Protein AF-A0A972YKH1-F1 (afdb_monomer)

Solvent-accessible surface area (backbone atoms only — not comparable to full-atom values): 9533 Å² total; per-residue (Å²): 138,86,83,84,80,82,82,80,77,83,80,79,81,71,77,71,64,60,62,53,53,54,50,51,52,52,51,52,49,53,51,51,51,51,52,50,53,53,50,49,53,50,50,52,51,53,51,52,51,51,52,50,55,52,50,51,52,51,52,52,51,53,51,52,50,52,50,53,50,50,51,50,53,66,72,52,55,90,79,35,68,45,77,48,50,29,58,77,45,97,71,44,21,59,43,16,38,78,41,41,34,35,25,31,46,51,49,86,85,71,82,85,52,54,69,55,49,75,58,34,43,80,59,94,59,96,51,71,64,59,28,48,40,79,68,49,35,64,39,68,31,62,53,26,76,60,90,93,42,78,40,50,67,42,93,92,47,80,76,88,127

Structure (mmCIF, N/CA/C/O backbone):
data_AF-A0A972YKH1-F1
#
_entry.id   AF-A0A972YKH1-F1
#
loop_
_atom_site.group_PDB
_atom_site.id
_atom_site.type_symbol
_atom_site.label_atom_id
_atom_site.label_alt_id
_atom_site.label_comp_id
_atom_site.label_asym_id
_atom_site.label_entity_id
_atom_site.label_seq_id
_atom_site.pdbx_PDB_ins_code
_atom_site.Cartn_x
_atom_site.Cartn_y
_atom_site.Cartn_z
_atom_site.occupancy
_atom_site.B_iso_or_equiv
_atom_site.auth_seq_id
_atom_site.auth_comp_id
_atom_site.auth_asym_id
_atom_site.auth_atom_id
_atom_site.pdbx_PDB_model_num
ATOM 1 N N . MET A 1 1 ? -65.337 -10.304 94.971 1.00 44.06 1 MET A N 1
ATOM 2 C CA . MET A 1 1 ? -65.529 -9.508 93.741 1.00 44.06 1 MET A CA 1
ATOM 3 C C . MET A 1 1 ? -64.140 -9.167 93.218 1.00 44.06 1 MET A C 1
ATOM 5 O O . MET A 1 1 ? -63.473 -8.328 93.804 1.00 44.06 1 MET A O 1
ATOM 9 N N . ALA A 1 2 ? -63.631 -9.966 92.275 1.00 39.09 2 ALA A N 1
ATOM 10 C CA . ALA A 1 2 ? -62.217 -9.991 91.892 1.00 39.09 2 ALA A CA 1
ATOM 11 C C . ALA A 1 2 ? -61.904 -8.940 90.816 1.00 39.09 2 ALA A C 1
ATOM 13 O O . ALA A 1 2 ? -62.605 -8.849 89.811 1.00 39.09 2 ALA A O 1
ATOM 14 N N . ILE A 1 3 ? -60.851 -8.157 91.049 1.00 51.91 3 ILE A N 1
ATOM 15 C CA . ILE A 1 3 ? -60.338 -7.125 90.146 1.00 51.91 3 ILE A CA 1
ATOM 16 C C . ILE A 1 3 ? -59.336 -7.804 89.206 1.00 51.91 3 ILE A C 1
ATOM 18 O O . ILE A 1 3 ? -58.257 -8.200 89.639 1.00 51.91 3 ILE A O 1
ATOM 22 N N . PHE A 1 4 ? -59.689 -7.962 87.930 1.00 55.41 4 PHE A N 1
ATOM 23 C CA . PHE A 1 4 ? -58.757 -8.430 86.904 1.00 55.41 4 PHE A CA 1
ATOM 24 C C . PHE A 1 4 ? -57.860 -7.273 86.456 1.00 55.41 4 PHE A C 1
ATOM 26 O O . PHE A 1 4 ? -58.289 -6.356 85.762 1.00 55.41 4 PHE A O 1
ATOM 33 N N . HIS A 1 5 ? -56.596 -7.334 86.852 1.00 61.53 5 HIS A N 1
ATOM 34 C CA . HIS A 1 5 ? -55.516 -6.504 86.334 1.00 61.53 5 HIS A CA 1
ATOM 35 C C . HIS A 1 5 ? -55.013 -7.107 85.013 1.00 61.53 5 HIS A C 1
ATOM 37 O O . HIS A 1 5 ? -54.373 -8.160 84.987 1.00 61.53 5 HIS A O 1
ATOM 43 N N . THR A 1 6 ? -55.322 -6.444 83.901 1.00 64.00 6 THR A N 1
ATOM 44 C CA . THR A 1 6 ? -54.816 -6.781 82.567 1.00 64.00 6 THR A CA 1
ATOM 45 C C . THR A 1 6 ? -53.345 -6.377 82.456 1.00 64.00 6 THR A C 1
ATOM 47 O O . THR A 1 6 ? -53.028 -5.197 82.304 1.00 64.00 6 THR A O 1
ATOM 50 N N . LEU A 1 7 ? -52.431 -7.345 82.529 1.00 60.72 7 LEU A N 1
ATOM 51 C CA . LEU A 1 7 ? -51.023 -7.133 82.189 1.00 60.72 7 LEU A CA 1
ATOM 52 C C . LEU A 1 7 ? -50.891 -7.067 80.661 1.00 60.72 7 LEU A C 1
ATOM 54 O O . LEU A 1 7 ? -51.029 -8.072 79.96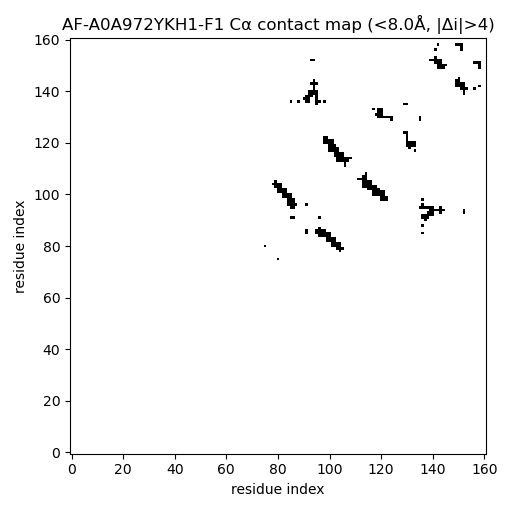9 1.00 60.72 7 LEU A O 1
ATOM 58 N N . SER A 1 8 ? -50.648 -5.866 80.138 1.00 61.19 8 SER A N 1
ATOM 59 C CA . SER A 1 8 ? -50.305 -5.639 78.732 1.00 61.19 8 SER A CA 1
ATOM 60 C C . SER A 1 8 ? -48.855 -6.071 78.490 1.00 61.19 8 SER A C 1
ATOM 62 O O . SER A 1 8 ? -47.932 -5.512 79.084 1.00 61.19 8 SER A O 1
ATOM 64 N N . ALA A 1 9 ? -48.644 -7.090 77.655 1.00 66.88 9 ALA A N 1
ATOM 65 C CA . ALA A 1 9 ? -47.309 -7.531 77.260 1.00 66.88 9 ALA A CA 1
ATOM 66 C C . ALA A 1 9 ? -46.667 -6.502 76.305 1.00 66.88 9 ALA A C 1
ATOM 68 O O . ALA A 1 9 ? -47.316 -6.081 75.342 1.00 66.88 9 ALA A O 1
ATOM 69 N N . PRO A 1 10 ? -45.400 -6.099 76.507 1.00 57.41 10 PRO A N 1
ATOM 70 C CA . PRO A 1 10 ? -44.734 -5.185 75.592 1.00 57.41 10 PRO A CA 1
ATOM 71 C C . PRO A 1 10 ? -44.504 -5.883 74.245 1.00 57.41 10 PRO A C 1
ATOM 73 O O . PRO A 1 10 ? -43.755 -6.855 74.144 1.00 57.41 10 PRO A O 1
ATOM 76 N N . ALA A 1 11 ? -45.138 -5.379 73.186 1.00 64.19 11 ALA A N 1
ATOM 77 C CA . ALA A 1 11 ? -44.858 -5.811 71.824 1.00 64.19 11 ALA A CA 1
ATOM 78 C C . ALA A 1 11 ? -43.412 -5.430 71.465 1.00 64.19 11 ALA A C 1
ATOM 80 O O . ALA A 1 11 ? -43.081 -4.258 71.274 1.00 64.19 11 ALA A O 1
ATOM 81 N N . CYS A 1 12 ? -42.536 -6.434 71.408 1.00 58.72 12 CYS A N 1
ATOM 82 C CA . CYS A 1 12 ? -41.138 -6.277 71.034 1.00 58.72 12 CYS A CA 1
ATOM 83 C C . CYS A 1 12 ? -41.058 -5.725 69.599 1.00 58.72 12 CYS A C 1
ATOM 85 O O . CYS A 1 12 ? -41.432 -6.397 68.632 1.00 58.72 12 CYS A O 1
ATOM 87 N N . ARG A 1 13 ? -40.614 -4.471 69.456 1.00 62.56 13 ARG A N 1
ATOM 88 C CA . ARG A 1 13 ? -40.428 -3.814 68.158 1.00 62.56 13 ARG A CA 1
ATOM 89 C C . ARG A 1 13 ? -39.279 -4.501 67.428 1.00 62.56 13 ARG A C 1
ATOM 91 O O . ARG A 1 13 ? -38.111 -4.291 67.737 1.00 62.56 13 ARG A O 1
ATOM 98 N N . ARG A 1 14 ? -39.619 -5.358 66.468 1.00 64.00 14 ARG A N 1
ATOM 99 C CA . ARG A 1 14 ? -38.645 -6.031 65.608 1.00 64.00 14 ARG A CA 1
ATOM 100 C C . ARG A 1 14 ? -38.035 -4.993 64.665 1.00 64.00 14 ARG A C 1
ATOM 102 O O . ARG A 1 14 ? -38.759 -4.278 63.981 1.00 64.00 14 ARG A O 1
ATOM 109 N N . ASN A 1 15 ? -36.711 -4.897 64.664 1.00 62.22 15 ASN A N 1
ATOM 110 C CA . ASN A 1 15 ? -35.933 -3.929 63.893 1.00 62.22 15 ASN A CA 1
ATOM 111 C C . ASN A 1 15 ? -35.983 -4.287 62.388 1.00 62.22 15 ASN A C 1
ATOM 113 O O . ASN A 1 15 ? -35.077 -4.921 61.857 1.00 62.22 15 ASN A O 1
ATOM 117 N N . GLN A 1 16 ? -37.081 -3.955 61.698 1.00 66.19 16 GLN A N 1
ATOM 118 C CA . GLN A 1 16 ? -37.329 -4.383 60.307 1.00 66.19 16 GLN A CA 1
ATOM 119 C C . GLN A 1 16 ? -36.564 -3.569 59.244 1.00 66.19 16 GLN A C 1
ATOM 121 O O . GLN A 1 16 ? -36.550 -3.953 58.080 1.00 66.19 16 GLN A O 1
ATOM 126 N N . GLY A 1 17 ? -35.886 -2.482 59.626 1.00 76.00 17 GLY A N 1
ATOM 127 C CA . GLY A 1 17 ? -35.115 -1.656 58.686 1.00 76.00 17 GLY A CA 1
ATOM 128 C C . GLY A 1 17 ? -33.745 -2.233 58.305 1.00 76.00 17 GLY A C 1
ATOM 129 O O . GLY A 1 17 ? -33.291 -2.043 57.182 1.00 76.00 17 GLY A O 1
ATOM 130 N N . PHE A 1 18 ? -33.091 -2.976 59.204 1.00 84.75 18 PHE A N 1
ATOM 131 C CA . PHE A 1 18 ? -31.716 -3.455 58.992 1.00 84.75 18 PHE A CA 1
ATOM 132 C C . PHE A 1 18 ? -31.608 -4.497 57.867 1.00 84.75 18 PHE A C 1
ATOM 134 O O . PHE A 1 18 ? -30.680 -4.451 57.062 1.00 84.75 18 PHE A O 1
ATOM 141 N N . ALA A 1 19 ? -32.594 -5.392 57.761 1.00 89.25 19 ALA A N 1
ATOM 142 C CA . ALA A 1 19 ? -32.643 -6.393 56.696 1.00 89.25 19 ALA A CA 1
ATOM 143 C C . ALA A 1 19 ? -32.791 -5.757 55.304 1.00 89.25 19 ALA A C 1
ATOM 145 O O . ALA A 1 19 ? -32.198 -6.240 54.344 1.00 89.25 19 ALA A O 1
ATOM 146 N N . LEU A 1 20 ? -33.530 -4.647 55.199 1.00 90.25 20 LEU A N 1
ATOM 147 C CA . LEU A 1 20 ? -33.695 -3.923 53.940 1.00 90.25 20 LEU A CA 1
ATOM 148 C C . LEU A 1 20 ? -32.383 -3.269 53.490 1.00 90.25 20 LEU A C 1
ATOM 150 O O . LEU A 1 20 ? -32.030 -3.352 52.318 1.00 90.25 20 LEU A O 1
ATOM 154 N N . VAL A 1 21 ? -31.639 -2.664 54.420 1.00 92.81 21 VAL A N 1
ATOM 155 C CA . VAL A 1 21 ? -30.331 -2.059 54.126 1.00 92.81 21 VAL A CA 1
ATOM 156 C C . VAL A 1 21 ? -29.332 -3.122 53.665 1.00 92.81 21 VAL A C 1
ATOM 158 O O . VAL A 1 21 ? -28.634 -2.898 52.681 1.00 92.81 21 VAL A O 1
ATOM 161 N N . LEU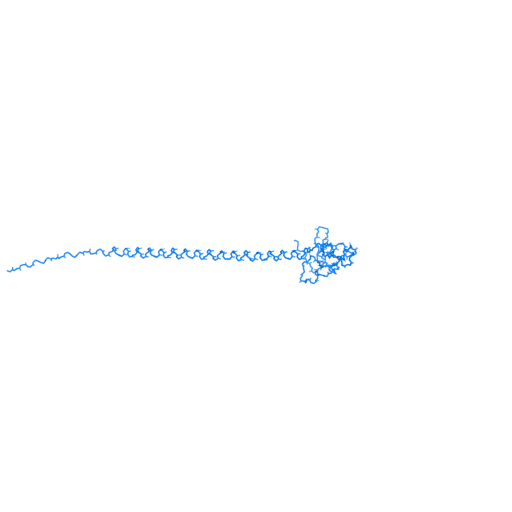 A 1 22 ? -29.310 -4.293 54.315 1.00 93.25 22 LEU A N 1
ATOM 162 C CA . LEU A 1 22 ? -28.478 -5.428 53.894 1.00 93.25 22 LEU A CA 1
ATOM 163 C C . LEU A 1 22 ? -28.874 -5.981 52.519 1.00 93.25 22 LEU A C 1
ATOM 165 O O . LEU A 1 22 ? -28.008 -6.319 51.718 1.00 93.25 22 LEU A O 1
ATOM 169 N N . ALA A 1 23 ? -30.172 -6.075 52.225 1.00 93.44 23 ALA A N 1
ATOM 170 C CA . ALA A 1 23 ? -30.638 -6.532 50.919 1.00 93.44 23 ALA A CA 1
ATOM 171 C C . ALA A 1 23 ? -30.263 -5.540 49.808 1.00 93.44 23 ALA A C 1
ATOM 173 O O . ALA A 1 23 ? -29.790 -5.947 48.747 1.00 93.44 23 ALA A O 1
ATOM 174 N N . LEU A 1 24 ? -30.424 -4.238 50.064 1.00 94.88 24 LEU A N 1
ATOM 175 C CA . LEU A 1 24 ? -30.046 -3.184 49.125 1.00 94.88 24 LEU A CA 1
ATOM 176 C C . LEU A 1 24 ? -28.532 -3.116 48.918 1.00 94.88 24 LEU A C 1
ATOM 178 O O . LEU A 1 24 ? -28.097 -2.979 47.777 1.00 94.88 24 LEU A O 1
ATOM 182 N N . SER A 1 25 ? -27.725 -3.255 49.974 1.00 95.50 25 SER A N 1
ATOM 183 C CA . SER A 1 25 ? -26.267 -3.282 49.833 1.00 95.50 25 SER A CA 1
ATOM 184 C C . SER A 1 25 ? -25.797 -4.513 49.059 1.00 95.50 25 SER A C 1
ATOM 186 O O . SER A 1 25 ? -24.928 -4.384 48.199 1.00 95.50 25 SER A O 1
ATOM 188 N N . LEU A 1 26 ? -26.408 -5.682 49.286 1.00 96.12 26 LEU A N 1
ATOM 189 C CA . LEU A 1 26 ? -26.096 -6.900 48.541 1.00 96.12 26 LEU A CA 1
ATOM 190 C C . LEU A 1 26 ? -26.488 -6.780 47.063 1.00 96.12 26 LEU A C 1
ATOM 192 O O . LEU A 1 26 ? -25.687 -7.120 46.195 1.00 96.12 26 LEU A O 1
ATOM 196 N N . MET A 1 27 ? -27.679 -6.253 46.757 1.00 96.38 27 MET A N 1
ATOM 197 C CA . MET A 1 27 ? -28.081 -6.005 45.370 1.00 96.38 27 MET A CA 1
ATOM 198 C C . MET A 1 27 ? -27.165 -4.993 44.686 1.00 96.38 27 MET A C 1
ATOM 200 O O . MET A 1 27 ? -26.696 -5.255 43.581 1.00 96.38 27 MET A O 1
ATOM 204 N N . ALA A 1 28 ? -26.864 -3.872 45.342 1.00 96.38 28 ALA A N 1
ATOM 205 C CA . ALA A 1 28 ? -25.953 -2.871 44.799 1.00 96.38 28 ALA A CA 1
ATOM 206 C C . ALA A 1 28 ? -24.557 -3.460 44.541 1.00 96.38 28 ALA A C 1
ATOM 208 O O . ALA A 1 28 ? -23.976 -3.222 43.485 1.00 96.38 28 ALA A O 1
ATOM 209 N N . PHE A 1 29 ? -24.042 -4.282 45.457 1.00 97.31 29 PHE A N 1
ATOM 210 C CA . PHE A 1 29 ? -22.757 -4.956 45.290 1.00 97.31 29 PHE A CA 1
ATOM 211 C C . PHE A 1 29 ? -22.750 -5.908 44.087 1.00 97.31 29 PHE A C 1
ATOM 213 O O . PHE A 1 29 ? -21.832 -5.859 43.271 1.00 97.31 29 PHE A O 1
ATOM 220 N N . ILE A 1 30 ? -23.793 -6.730 43.932 1.00 97.06 30 ILE A N 1
ATOM 221 C CA . ILE A 1 30 ? -23.922 -7.643 42.788 1.00 97.06 30 ILE A CA 1
ATOM 222 C C . ILE A 1 30 ? -23.999 -6.857 41.475 1.00 97.06 30 ILE A C 1
ATOM 224 O O . ILE A 1 30 ? -23.334 -7.222 40.509 1.00 97.06 30 ILE A O 1
ATOM 228 N N . LEU A 1 31 ? -24.757 -5.759 41.433 1.00 97.25 31 LEU A N 1
ATOM 229 C CA . LEU A 1 31 ? -24.844 -4.910 40.243 1.00 97.25 31 LEU A CA 1
ATOM 230 C C . LEU A 1 31 ? -23.482 -4.322 39.864 1.00 97.25 31 LEU A C 1
ATOM 232 O O . LEU A 1 31 ? -23.112 -4.364 38.693 1.00 97.25 31 LEU A O 1
ATOM 236 N N . LEU A 1 32 ? -22.714 -3.825 40.837 1.00 96.81 32 LEU A N 1
ATOM 237 C CA . LEU A 1 32 ? -21.362 -3.319 40.591 1.00 96.81 32 LEU A CA 1
ATOM 238 C C . LEU A 1 32 ? -20.421 -4.418 40.089 1.00 96.81 32 LEU A C 1
ATOM 240 O O . LEU A 1 32 ? -19.651 -4.184 39.158 1.00 96.81 32 LEU A O 1
ATOM 244 N N . LEU A 1 33 ? -20.509 -5.621 40.659 1.00 97.25 33 LEU A N 1
ATOM 245 C CA . LEU A 1 33 ? -19.704 -6.764 40.234 1.00 97.25 33 LEU A CA 1
ATOM 246 C C . LEU A 1 33 ? -20.023 -7.172 38.787 1.00 97.25 33 LEU A C 1
ATOM 248 O O . LEU A 1 33 ? -19.112 -7.356 37.980 1.00 97.25 33 LEU A O 1
ATOM 252 N N . LEU A 1 34 ? -21.308 -7.245 38.433 1.00 97.62 34 LEU A N 1
ATOM 253 C CA . LEU A 1 34 ? -21.745 -7.535 37.067 1.00 97.62 34 LEU A CA 1
ATOM 254 C C . LEU A 1 34 ? -21.309 -6.444 36.087 1.00 97.62 34 LEU A C 1
ATOM 256 O O . LEU A 1 34 ? -20.846 -6.755 34.991 1.00 97.62 34 LEU A O 1
ATOM 260 N N . LEU A 1 35 ? -21.419 -5.172 36.477 1.00 97.06 35 LEU A N 1
ATOM 261 C CA . LEU A 1 35 ? -21.015 -4.053 35.632 1.00 97.06 35 LEU A CA 1
ATOM 262 C C . LEU A 1 35 ? -19.501 -4.054 35.395 1.00 97.06 35 LEU A C 1
ATOM 264 O O . LEU A 1 35 ? -19.061 -3.837 34.267 1.00 97.06 35 LEU A O 1
ATOM 268 N N . SER A 1 36 ? -18.712 -4.354 36.429 1.00 97.50 36 SER A N 1
ATOM 269 C CA . SER A 1 36 ? -17.259 -4.488 36.331 1.00 97.50 36 SER A CA 1
ATOM 270 C C . SER A 1 36 ? -16.866 -5.602 35.361 1.00 97.50 36 SER A C 1
ATOM 272 O O . SER A 1 36 ? -16.127 -5.341 34.411 1.00 97.50 36 SER A O 1
ATOM 274 N N . LEU A 1 37 ? -17.414 -6.810 35.531 1.00 97.06 37 LEU A N 1
ATOM 275 C CA . LEU A 1 37 ? -17.088 -7.939 34.659 1.00 97.06 37 LEU A CA 1
ATOM 276 C C . LEU A 1 37 ? -17.565 -7.705 33.218 1.00 97.06 37 LEU A C 1
ATOM 278 O O . LEU A 1 37 ? -16.827 -7.972 32.275 1.00 97.06 37 LEU A O 1
ATOM 282 N N . SER A 1 38 ? -18.764 -7.149 33.039 1.00 95.94 38 SER A N 1
ATOM 283 C CA . SER A 1 38 ? -19.299 -6.794 31.718 1.00 95.94 38 SER A CA 1
ATOM 284 C C . SER A 1 38 ? -18.425 -5.755 31.009 1.00 95.94 38 SER A C 1
ATOM 286 O O . SER A 1 38 ? -18.102 -5.899 29.828 1.00 95.94 38 SER A O 1
ATOM 288 N N . THR A 1 39 ? -17.971 -4.736 31.743 1.00 94.94 39 THR A N 1
ATOM 289 C CA . THR A 1 39 ? -17.060 -3.713 31.212 1.00 94.94 39 THR A CA 1
ATOM 290 C C . THR A 1 39 ? -15.709 -4.320 30.851 1.00 94.94 39 THR A C 1
ATOM 292 O O . THR A 1 39 ? -15.186 -4.037 29.776 1.00 94.94 39 THR A O 1
ATOM 295 N N . PHE A 1 40 ? -15.170 -5.196 31.699 1.00 96.50 40 PHE A N 1
ATOM 296 C CA . PHE A 1 40 ? -13.909 -5.885 31.443 1.00 96.50 40 PHE A CA 1
ATOM 297 C C . PHE A 1 40 ? -13.972 -6.740 30.170 1.00 96.50 40 PHE A C 1
ATOM 299 O O . PHE A 1 40 ? -13.141 -6.575 29.280 1.00 96.50 40 PHE A O 1
ATOM 306 N N . VAL A 1 41 ? -15.004 -7.579 30.029 1.00 96.88 41 VAL A N 1
ATOM 307 C CA . VAL A 1 41 ? -15.210 -8.409 28.829 1.00 96.88 41 VAL A CA 1
ATOM 308 C C . VAL A 1 41 ? -15.363 -7.545 27.577 1.00 96.88 41 VAL A C 1
ATOM 310 O O . VAL A 1 41 ? -14.806 -7.872 26.530 1.00 96.88 41 VAL A O 1
ATOM 313 N N . ARG A 1 42 ? -16.075 -6.415 27.669 1.00 94.94 42 ARG A N 1
ATOM 314 C CA . ARG A 1 42 ? -16.218 -5.478 26.547 1.00 94.94 42 ARG A CA 1
ATOM 315 C C . ARG A 1 42 ? -14.878 -4.867 26.130 1.00 94.94 42 ARG A C 1
ATOM 317 O O . ARG A 1 42 ? -14.619 -4.777 24.933 1.00 94.94 42 ARG A O 1
ATOM 324 N N . VAL A 1 43 ? -14.040 -4.454 27.081 1.00 96.38 43 VAL A N 1
ATOM 325 C CA . VAL A 1 43 ? -12.705 -3.903 26.792 1.00 96.38 43 VAL A CA 1
ATOM 326 C C . VAL A 1 43 ? -11.802 -4.963 26.167 1.00 96.38 43 VAL A C 1
ATOM 328 O O . VAL A 1 43 ? -11.154 -4.679 25.164 1.00 96.38 43 VAL A O 1
ATOM 331 N N . GLU A 1 44 ? -11.801 -6.184 26.700 1.00 94.69 44 GLU A N 1
ATOM 332 C CA . GLU A 1 44 ? -11.007 -7.289 26.155 1.00 94.69 44 GLU A CA 1
ATOM 333 C C . GLU A 1 44 ? -11.449 -7.644 24.729 1.00 94.69 44 GLU A C 1
ATOM 335 O O . GLU A 1 44 ? -10.623 -7.783 23.829 1.00 94.69 44 GLU A O 1
ATOM 340 N N . SER A 1 45 ? -12.763 -7.695 24.484 1.00 93.44 45 SER A N 1
ATOM 341 C CA . SER A 1 45 ? -13.319 -7.923 23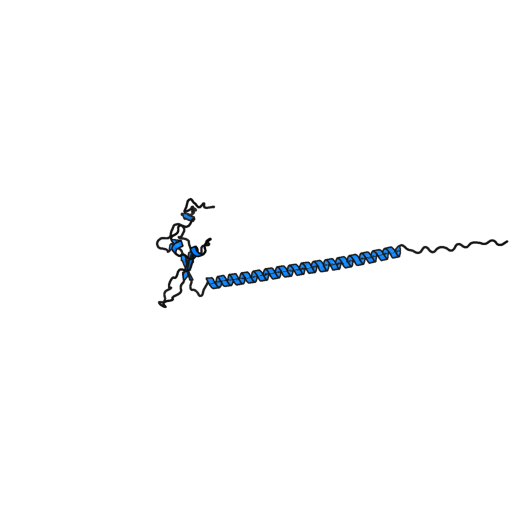.148 1.00 93.44 45 SER A CA 1
ATOM 342 C C . SER A 1 45 ? -12.930 -6.816 22.167 1.00 93.44 45 SER A C 1
ATOM 344 O O . SER A 1 45 ? -12.527 -7.119 21.045 1.00 93.44 45 SER A O 1
ATOM 346 N N . ALA A 1 46 ? -13.000 -5.548 22.583 1.00 94.25 46 ALA A N 1
ATOM 347 C CA . ALA A 1 46 ? -12.577 -4.424 21.753 1.00 94.25 46 ALA A CA 1
ATOM 348 C C . ALA A 1 46 ? -11.062 -4.453 21.472 1.00 94.25 46 ALA A C 1
ATOM 350 O O . ALA A 1 46 ? -10.635 -4.173 20.354 1.00 94.25 46 ALA A O 1
ATOM 351 N N . ASN A 1 47 ? -10.245 -4.835 22.459 1.00 94.31 47 ASN A N 1
ATOM 352 C CA . ASN A 1 47 ? -8.797 -4.971 22.296 1.00 94.31 47 ASN A CA 1
ATOM 353 C C . ASN A 1 47 ? -8.440 -6.111 21.332 1.00 94.31 47 ASN A C 1
ATOM 355 O O . ASN A 1 47 ? -7.605 -5.936 20.448 1.00 94.31 47 ASN A O 1
ATOM 359 N N . SER A 1 48 ? -9.102 -7.262 21.471 1.00 93.25 48 SER A N 1
ATOM 360 C CA . SER A 1 48 ? -8.930 -8.413 20.584 1.00 93.25 48 SER A CA 1
ATOM 361 C C . SER A 1 48 ? -9.306 -8.075 19.139 1.00 93.25 48 SER A C 1
ATOM 363 O O . SER A 1 48 ? -8.518 -8.350 18.235 1.00 93.25 48 SER A O 1
ATOM 365 N N . ALA A 1 49 ? -10.438 -7.395 18.920 1.00 93.25 49 ALA A N 1
ATOM 366 C CA . ALA A 1 49 ? -10.845 -6.930 17.593 1.00 93.25 49 ALA A CA 1
ATOM 367 C C . ALA A 1 49 ? -9.786 -6.012 16.960 1.00 93.25 49 ALA A C 1
ATOM 369 O O . ALA A 1 49 ? -9.342 -6.257 15.842 1.00 93.25 49 ALA A O 1
ATOM 370 N N . GLN A 1 50 ? -9.274 -5.038 17.719 1.00 93.75 50 GLN A N 1
ATOM 371 C CA . GLN A 1 50 ? -8.218 -4.145 17.236 1.00 93.75 50 GLN A CA 1
ATOM 372 C C . GLN A 1 50 ? -6.923 -4.898 16.877 1.00 93.75 50 GLN A C 1
ATOM 374 O O . GLN A 1 50 ? -6.239 -4.569 15.906 1.00 93.75 50 GLN A O 1
ATOM 379 N N . ARG A 1 51 ? -6.559 -5.935 17.642 1.00 93.12 51 ARG A N 1
ATOM 380 C CA . ARG A 1 51 ? -5.401 -6.790 17.322 1.00 93.12 51 ARG A CA 1
ATOM 381 C C . ARG A 1 51 ? -5.596 -7.562 16.018 1.00 93.12 51 ARG A C 1
ATOM 383 O O . ARG A 1 51 ? -4.639 -7.718 15.263 1.00 93.12 51 ARG A O 1
ATOM 390 N N . ILE A 1 52 ? -6.811 -8.032 15.749 1.00 95.19 52 ILE A N 1
ATOM 391 C CA . ILE A 1 52 ? -7.140 -8.718 14.496 1.00 95.19 52 ILE A CA 1
ATOM 392 C C . ILE A 1 52 ? -7.008 -7.745 13.320 1.00 95.19 52 ILE A C 1
ATOM 394 O O . ILE A 1 52 ? -6.289 -8.054 12.372 1.00 95.19 52 ILE A O 1
ATOM 398 N N . ASP A 1 53 ? -7.596 -6.551 13.415 1.00 94.69 53 ASP A N 1
ATOM 399 C CA . ASP A 1 53 ? -7.571 -5.554 12.335 1.00 94.69 53 ASP A CA 1
ATOM 400 C C . ASP A 1 53 ? -6.147 -5.081 12.008 1.00 94.69 53 ASP A C 1
ATOM 402 O O . ASP A 1 53 ? -5.751 -4.979 10.842 1.00 94.69 53 ASP A O 1
ATOM 406 N N . THR A 1 54 ? -5.337 -4.844 13.042 1.00 94.88 54 THR A N 1
ATOM 407 C CA . THR A 1 54 ? -3.920 -4.483 12.877 1.00 94.88 54 THR A CA 1
ATOM 408 C C . THR A 1 54 ? -3.108 -5.614 12.248 1.00 94.88 54 THR A C 1
ATOM 410 O O . THR A 1 54 ? -2.316 -5.358 11.341 1.00 94.88 54 THR A O 1
ATOM 413 N N . THR A 1 55 ? -3.334 -6.865 12.659 1.00 96.19 55 THR A N 1
ATOM 414 C CA . THR A 1 55 ? -2.665 -8.037 12.070 1.00 96.19 55 THR A CA 1
ATOM 415 C C . THR A 1 55 ? -3.064 -8.224 10.605 1.00 96.19 55 THR A C 1
ATOM 417 O O . THR A 1 55 ? -2.197 -8.436 9.758 1.00 96.19 55 THR A O 1
ATOM 420 N N . ALA A 1 56 ? -4.351 -8.089 10.280 1.00 96.69 56 ALA A N 1
ATOM 421 C CA . ALA A 1 56 ? -4.853 -8.187 8.911 1.00 96.69 56 ALA A CA 1
ATOM 422 C C . ALA A 1 56 ? -4.259 -7.090 8.014 1.00 96.69 56 ALA A C 1
ATOM 424 O O . ALA A 1 56 ? -3.795 -7.363 6.908 1.00 96.69 56 ALA A O 1
ATOM 425 N N . SER A 1 57 ? -4.182 -5.857 8.521 1.00 94.50 57 SER A N 1
ATOM 426 C CA . SER A 1 57 ? -3.562 -4.736 7.805 1.00 94.50 57 SER A CA 1
ATOM 427 C C . SER A 1 57 ? -2.079 -4.992 7.513 1.00 94.50 57 SER A C 1
ATOM 429 O O . SER A 1 57 ? -1.615 -4.745 6.402 1.00 94.50 57 SER A O 1
ATOM 431 N N . GLN A 1 58 ? -1.334 -5.541 8.478 1.00 96.62 58 GLN A N 1
ATOM 432 C CA . GLN A 1 58 ? 0.075 -5.905 8.292 1.00 96.62 58 GLN A CA 1
ATOM 433 C C . GLN A 1 58 ? 0.255 -7.035 7.274 1.00 96.62 58 GLN A C 1
ATOM 435 O O . GLN A 1 58 ? 1.180 -6.990 6.466 1.00 96.62 58 GLN A O 1
ATOM 440 N N . GLN A 1 59 ? -0.627 -8.035 7.287 1.00 97.06 59 GLN A N 1
ATOM 441 C CA . GLN A 1 59 ? -0.606 -9.122 6.308 1.00 97.06 59 GLN A CA 1
ATOM 442 C C . GLN A 1 59 ? -0.872 -8.605 4.893 1.00 97.06 59 GLN A C 1
ATOM 444 O O . GLN A 1 59 ? -0.131 -8.950 3.974 1.00 97.06 59 GLN A O 1
ATOM 449 N N . ASN A 1 60 ? -1.859 -7.723 4.725 1.00 96.62 60 ASN A N 1
ATOM 450 C CA . ASN A 1 60 ? -2.146 -7.088 3.439 1.00 96.62 60 ASN A CA 1
ATOM 451 C C . ASN A 1 60 ? -0.955 -6.251 2.949 1.00 96.62 60 ASN A C 1
ATOM 453 O O . ASN A 1 60 ? -0.555 -6.367 1.792 1.00 96.62 60 ASN A O 1
ATOM 457 N N . ALA A 1 61 ? -0.333 -5.469 3.837 1.00 97.06 61 ALA A N 1
ATOM 458 C CA . ALA A 1 61 ? 0.866 -4.699 3.510 1.00 97.06 61 ALA A CA 1
ATOM 459 C C . ALA A 1 61 ? 2.051 -5.599 3.111 1.00 97.06 61 ALA A C 1
ATOM 461 O O . ALA A 1 61 ? 2.778 -5.282 2.174 1.00 97.06 61 ALA A O 1
ATOM 462 N N . LEU A 1 62 ? 2.233 -6.742 3.782 1.00 97.94 62 LEU A N 1
ATOM 463 C CA . LEU A 1 62 ? 3.270 -7.719 3.441 1.00 97.94 62 LEU A CA 1
ATOM 464 C C . LEU A 1 62 ? 3.053 -8.311 2.043 1.00 97.94 62 LEU A C 1
ATOM 466 O O . LEU A 1 62 ? 4.019 -8.492 1.303 1.00 97.94 62 LEU A O 1
ATOM 470 N N . VAL A 1 63 ? 1.808 -8.641 1.692 1.00 97.69 63 VAL A N 1
ATOM 471 C CA . VAL A 1 63 ? 1.466 -9.157 0.359 1.00 97.69 63 VAL A CA 1
ATOM 472 C C . VAL A 1 63 ? 1.759 -8.101 -0.706 1.00 97.69 63 VAL A C 1
ATOM 474 O O . VAL A 1 63 ? 2.499 -8.397 -1.639 1.00 97.69 63 VAL A O 1
ATOM 477 N N . ALA A 1 64 ? 1.294 -6.863 -0.512 1.00 96.75 64 ALA A N 1
ATOM 478 C CA . ALA A 1 64 ? 1.560 -5.757 -1.432 1.00 96.75 64 ALA A CA 1
ATOM 479 C C . ALA A 1 64 ? 3.065 -5.481 -1.602 1.00 96.75 64 ALA A C 1
ATOM 481 O O . ALA A 1 64 ? 3.542 -5.278 -2.714 1.00 96.75 64 ALA A O 1
ATOM 482 N N . LEU A 1 65 ? 3.843 -5.533 -0.513 1.00 96.75 65 LEU A N 1
ATOM 483 C CA . LEU A 1 65 ? 5.298 -5.385 -0.574 1.00 96.75 65 LEU A CA 1
ATOM 484 C C . LEU A 1 65 ? 5.953 -6.497 -1.402 1.00 96.75 65 LEU A C 1
ATOM 486 O O . LEU A 1 65 ? 6.849 -6.227 -2.197 1.00 96.75 65 LEU A O 1
ATOM 490 N N . LYS A 1 66 ? 5.534 -7.752 -1.216 1.00 96.00 66 LYS A N 1
ATOM 491 C CA . LYS A 1 66 ? 6.067 -8.883 -1.988 1.00 96.00 66 LYS A CA 1
ATOM 492 C C . LYS A 1 66 ? 5.721 -8.772 -3.468 1.00 96.00 66 LYS A C 1
ATOM 494 O O . LYS A 1 66 ? 6.558 -9.112 -4.297 1.00 96.00 66 LYS A O 1
ATOM 499 N N . GLU A 1 67 ? 4.527 -8.286 -3.784 1.00 96.19 67 GLU A N 1
ATOM 500 C CA . GLU A 1 67 ? 4.106 -8.026 -5.159 1.00 96.19 67 GLU A CA 1
ATOM 501 C C . GLU A 1 67 ? 4.952 -6.924 -5.803 1.00 96.19 67 GLU A C 1
ATOM 503 O O . GLU A 1 67 ? 5.539 -7.156 -6.857 1.00 96.19 67 GLU A O 1
ATOM 508 N N . ALA A 1 68 ? 5.155 -5.799 -5.111 1.00 92.81 68 ALA A N 1
ATOM 509 C CA . ALA A 1 68 ? 6.050 -4.736 -5.567 1.00 92.81 68 ALA A CA 1
ATOM 510 C C . ALA A 1 68 ? 7.493 -5.231 -5.782 1.00 92.81 68 ALA A C 1
ATOM 512 O O . ALA A 1 68 ? 8.130 -4.884 -6.772 1.00 92.81 68 ALA A O 1
ATOM 513 N N . ILE A 1 69 ? 8.018 -6.083 -4.891 1.00 93.69 69 ILE A N 1
ATOM 514 C CA . ILE A 1 69 ? 9.340 -6.700 -5.085 1.00 93.69 69 ILE A CA 1
ATOM 515 C C . ILE A 1 69 ? 9.345 -7.611 -6.318 1.00 93.69 69 ILE A C 1
ATOM 517 O O . ILE A 1 69 ? 10.313 -7.591 -7.072 1.00 93.69 69 ILE A O 1
ATOM 521 N N . GLY A 1 70 ? 8.289 -8.394 -6.546 1.00 88.81 70 GLY A N 1
ATOM 522 C CA . GLY A 1 70 ? 8.157 -9.232 -7.738 1.00 88.81 70 GLY A CA 1
ATOM 523 C C . GLY A 1 70 ? 8.129 -8.415 -9.032 1.00 88.81 70 GLY A C 1
ATOM 524 O O . GLY A 1 70 ? 8.781 -8.784 -10.009 1.00 88.81 70 GLY A O 1
ATOM 525 N N . GLU A 1 71 ? 7.446 -7.271 -9.028 1.00 87.06 71 GLU A N 1
ATOM 526 C CA . GLU A 1 71 ? 7.429 -6.337 -10.155 1.00 87.06 71 GLU A CA 1
ATOM 527 C C . GLU A 1 71 ? 8.813 -5.716 -10.389 1.00 87.06 71 GLU A C 1
ATOM 529 O O . GLU A 1 71 ? 9.302 -5.702 -11.521 1.00 87.06 71 GLU A O 1
ATOM 534 N N . LEU A 1 72 ? 9.508 -5.302 -9.323 1.00 84.62 72 LEU A N 1
ATOM 535 C CA . LEU A 1 72 ? 10.892 -4.824 -9.408 1.00 84.62 72 LEU A CA 1
ATOM 536 C C . LEU A 1 72 ? 11.846 -5.905 -9.932 1.00 84.62 72 LEU A C 1
ATOM 538 O O . LEU A 1 72 ? 12.704 -5.613 -10.753 1.00 84.62 72 LEU A O 1
ATOM 542 N N . GLN A 1 73 ? 11.697 -7.162 -9.511 1.00 84.62 73 GLN A N 1
ATOM 543 C CA . GLN A 1 73 ? 12.528 -8.270 -9.998 1.00 84.62 73 GLN A CA 1
ATOM 544 C C . GLN A 1 73 ? 12.253 -8.585 -11.472 1.00 84.62 73 GLN A C 1
ATOM 546 O O . GLN A 1 73 ? 13.185 -8.795 -12.247 1.00 84.62 73 GLN A O 1
ATOM 551 N N . THR A 1 74 ? 10.982 -8.571 -11.872 1.00 77.75 74 THR A N 1
ATOM 552 C CA . THR A 1 74 ? 10.566 -8.777 -13.268 1.00 77.75 74 THR A CA 1
ATOM 553 C C . THR A 1 74 ? 11.084 -7.660 -14.171 1.00 77.75 74 THR A C 1
ATOM 555 O O . THR A 1 74 ? 11.513 -7.910 -15.297 1.00 77.75 74 THR A O 1
ATOM 558 N N . THR A 1 75 ? 11.066 -6.420 -13.681 1.00 69.94 75 THR A N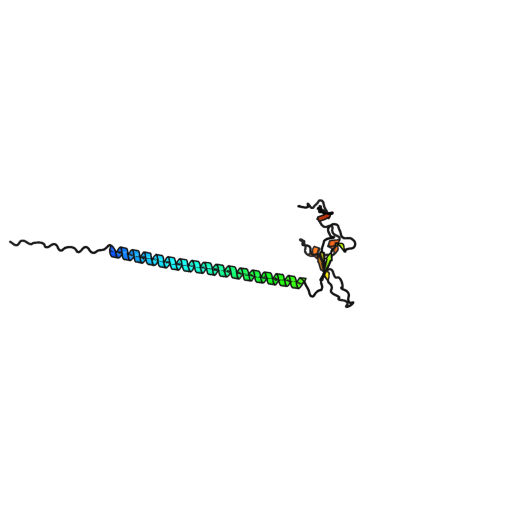 1
ATOM 559 C CA . THR A 1 75 ? 11.548 -5.256 -14.432 1.00 69.94 75 THR A CA 1
ATOM 560 C C . THR A 1 75 ? 13.066 -5.109 -14.406 1.00 69.94 75 THR A C 1
ATOM 562 O O . THR A 1 75 ? 13.609 -4.598 -15.379 1.00 69.94 75 THR A O 1
ATOM 565 N N . ALA A 1 76 ? 13.761 -5.578 -13.365 1.00 64.94 76 ALA A N 1
ATOM 566 C CA . ALA A 1 76 ? 15.221 -5.524 -13.278 1.00 64.94 76 ALA A CA 1
ATOM 567 C C . ALA A 1 76 ? 15.916 -6.555 -14.181 1.00 64.94 76 ALA A C 1
ATOM 569 O O . ALA A 1 76 ? 16.993 -6.263 -14.691 1.00 64.94 76 ALA A O 1
ATOM 570 N N . GLY A 1 77 ? 15.300 -7.718 -14.432 1.00 65.38 77 GLY A N 1
ATOM 571 C CA . GLY A 1 77 ? 15.884 -8.770 -15.275 1.00 65.38 77 GLY A CA 1
ATOM 572 C C . GLY A 1 77 ? 17.289 -9.217 -14.829 1.00 65.38 77 GLY A C 1
ATOM 573 O O . GLY A 1 77 ? 17.853 -8.729 -13.851 1.00 65.38 77 GLY A O 1
ATOM 574 N N . ALA A 1 78 ? 17.886 -10.168 -15.544 1.00 62.53 78 ALA A N 1
ATOM 575 C CA . ALA A 1 78 ? 19.303 -10.493 -15.383 1.00 62.53 78 ALA A CA 1
ATOM 576 C C . ALA A 1 78 ? 20.136 -9.554 -16.272 1.00 62.53 78 ALA A C 1
ATOM 578 O O . ALA A 1 78 ? 20.684 -9.988 -17.272 1.00 62.53 78 ALA A O 1
ATOM 579 N N . ASP A 1 79 ? 20.164 -8.257 -15.951 1.00 58.31 79 ASP A N 1
ATOM 580 C CA . ASP A 1 79 ? 21.068 -7.277 -16.587 1.00 58.31 79 ASP A CA 1
ATOM 581 C C . ASP A 1 79 ? 20.870 -7.074 -18.111 1.00 58.31 79 ASP A C 1
ATOM 583 O O . ASP A 1 79 ? 21.781 -6.710 -18.850 1.00 58.31 79 ASP A O 1
ATOM 587 N N . GLN A 1 80 ? 19.648 -7.314 -18.596 1.00 63.06 80 GLN A N 1
ATOM 588 C CA . GLN A 1 80 ? 19.297 -7.266 -20.022 1.00 63.06 80 GLN A CA 1
ATOM 589 C C . GLN A 1 80 ? 18.578 -5.973 -20.440 1.00 63.06 80 GLN A C 1
ATOM 591 O O . GLN A 1 80 ? 17.858 -5.960 -21.436 1.00 63.06 80 GLN A O 1
ATOM 596 N N . ARG A 1 81 ? 18.673 -4.889 -19.664 1.00 68.56 81 ARG A N 1
ATOM 597 C CA . ARG A 1 81 ? 17.933 -3.653 -19.956 1.00 68.56 81 ARG A CA 1
ATOM 598 C C . ARG A 1 81 ? 18.846 -2.443 -19.958 1.00 68.56 81 ARG A C 1
ATOM 600 O O . ARG A 1 81 ? 19.443 -2.103 -18.943 1.00 68.56 81 ARG A O 1
ATOM 607 N N . ILE A 1 82 ? 18.884 -1.754 -21.093 1.00 75.44 82 ILE A N 1
ATOM 608 C CA . ILE A 1 82 ? 19.579 -0.481 -21.265 1.00 75.44 82 ILE A CA 1
ATOM 609 C C . ILE A 1 82 ? 18.532 0.629 -21.282 1.00 75.44 82 ILE A C 1
ATOM 611 O O . ILE A 1 82 ? 17.543 0.560 -22.013 1.00 75.44 82 ILE A O 1
ATOM 615 N N . THR A 1 83 ? 18.750 1.669 -20.480 1.00 79.12 83 THR A N 1
ATOM 616 C CA . THR A 1 83 ? 17.961 2.902 -20.537 1.00 79.12 83 THR A CA 1
ATOM 617 C C . THR A 1 83 ? 18.666 3.928 -21.408 1.00 79.12 83 THR A C 1
ATOM 619 O O . THR A 1 83 ? 19.844 4.215 -21.195 1.00 79.12 83 THR A O 1
ATOM 622 N N . ALA A 1 84 ? 17.937 4.523 -22.341 1.00 79.69 84 ALA A N 1
ATOM 623 C CA . ALA A 1 84 ? 18.421 5.610 -23.182 1.00 79.69 84 ALA A CA 1
ATOM 624 C C . ALA A 1 84 ? 17.357 6.708 -23.332 1.00 79.69 84 ALA A C 1
ATOM 626 O O . ALA A 1 84 ? 16.149 6.492 -23.223 1.00 79.69 84 ALA A O 1
ATOM 627 N N . THR A 1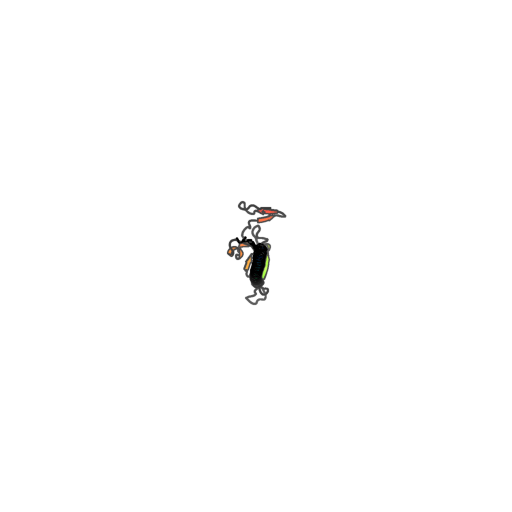 85 ? 17.822 7.930 -23.532 1.00 80.62 85 THR A N 1
ATOM 628 C CA . THR A 1 85 ? 16.952 9.100 -23.643 1.00 80.62 85 THR A CA 1
ATOM 629 C C . THR A 1 85 ? 16.542 9.306 -25.102 1.00 80.62 85 THR A C 1
ATOM 631 O O . THR A 1 85 ? 17.361 9.134 -26.002 1.00 80.62 85 THR A O 1
ATOM 634 N N . GLY A 1 86 ? 15.297 9.718 -25.350 1.00 72.62 86 GLY A N 1
ATOM 635 C CA . GLY A 1 86 ? 14.743 9.996 -26.680 1.00 72.62 86 GLY A CA 1
ATOM 636 C C . GLY A 1 86 ? 15.510 11.076 -27.447 1.00 72.62 86 GLY A C 1
ATOM 637 O O . GLY A 1 86 ? 15.512 11.074 -28.672 1.00 72.62 86 GLY A O 1
ATOM 638 N N . GLY A 1 87 ? 16.248 11.944 -26.752 1.00 71.56 87 GLY A N 1
ATOM 639 C CA . GLY A 1 87 ? 17.193 12.887 -27.355 1.00 71.56 87 GLY A CA 1
ATOM 640 C C . GLY A 1 87 ? 18.365 12.246 -28.115 1.00 71.56 87 GLY A C 1
ATOM 641 O O . GLY A 1 87 ? 19.012 12.936 -28.894 1.00 71.56 87 GLY A O 1
ATOM 642 N N . LEU A 1 88 ? 18.641 10.946 -27.932 1.00 74.31 88 LEU A N 1
ATOM 643 C CA . LEU A 1 88 ? 19.608 10.199 -28.753 1.00 74.31 88 LEU A CA 1
ATOM 644 C C . LEU A 1 88 ? 19.029 9.766 -30.112 1.00 74.31 88 LEU A C 1
ATOM 646 O O . LEU A 1 88 ? 19.765 9.264 -30.962 1.00 74.31 88 LEU A O 1
ATOM 650 N N . TRP A 1 89 ? 17.724 9.950 -30.334 1.00 78.06 89 TRP A N 1
ATOM 651 C CA . TRP A 1 89 ? 17.085 9.685 -31.619 1.00 78.06 89 TRP A CA 1
ATOM 652 C C . TRP A 1 89 ? 17.508 10.736 -32.652 1.00 78.06 89 TRP A C 1
ATOM 654 O O . TRP A 1 89 ? 17.723 11.895 -32.315 1.00 78.06 89 TRP A O 1
ATOM 664 N N . ALA A 1 90 ? 17.612 10.363 -33.930 1.00 71.62 90 ALA A N 1
ATOM 665 C CA . ALA A 1 90 ? 18.127 11.274 -34.961 1.00 71.62 90 ALA A CA 1
ATOM 666 C C . ALA A 1 90 ? 17.252 12.531 -35.170 1.00 71.62 90 ALA A C 1
ATOM 668 O O . ALA A 1 90 ? 17.750 13.566 -35.601 1.00 71.62 90 ALA A O 1
ATOM 669 N N . THR A 1 91 ? 15.947 12.431 -34.901 1.00 75.75 91 THR A N 1
ATOM 670 C CA . THR A 1 91 ? 14.955 13.516 -35.040 1.00 75.75 91 THR A CA 1
ATOM 671 C C . THR A 1 91 ? 13.794 13.301 -34.055 1.00 75.75 91 THR A C 1
ATOM 673 O O . THR A 1 91 ? 12.732 12.820 -34.453 1.00 75.75 91 THR A O 1
ATOM 676 N N . PRO A 1 92 ? 13.973 13.589 -32.752 1.00 77.62 92 PRO A N 1
ATOM 677 C CA . PRO A 1 92 ? 12.878 13.518 -31.792 1.00 77.62 92 PRO A CA 1
ATOM 678 C C . PRO A 1 92 ? 11.890 14.663 -32.038 1.00 77.62 92 PRO A C 1
ATOM 680 O O . PRO A 1 92 ? 12.279 15.778 -32.395 1.00 77.62 92 PRO A O 1
ATOM 683 N N . ALA A 1 93 ? 10.602 14.402 -31.836 1.00 81.19 93 ALA A N 1
ATOM 684 C CA . ALA A 1 93 ? 9.589 15.447 -31.853 1.00 81.19 93 ALA A CA 1
ATOM 685 C C . ALA A 1 93 ? 9.709 16.360 -30.620 1.00 81.19 93 ALA A C 1
ATOM 687 O O . ALA A 1 93 ? 10.286 15.991 -29.594 1.00 81.19 93 ALA A O 1
ATOM 688 N N . ALA A 1 94 ? 9.141 17.565 -30.706 1.00 79.31 94 ALA A N 1
ATOM 689 C CA . ALA A 1 94 ? 9.177 18.542 -29.618 1.00 79.31 94 ALA A CA 1
ATOM 690 C C . ALA A 1 94 ? 8.649 17.939 -28.300 1.00 79.31 94 ALA A C 1
ATOM 692 O O . ALA A 1 94 ? 7.570 17.346 -28.267 1.00 79.31 94 ALA A O 1
ATOM 693 N N . GLY A 1 95 ? 9.435 18.063 -27.224 1.00 76.38 95 GLY A N 1
ATOM 694 C CA . GLY A 1 95 ? 9.111 17.524 -25.898 1.00 76.38 95 GLY A CA 1
ATOM 695 C C . GLY A 1 95 ? 9.334 16.012 -25.727 1.00 76.38 95 GLY A C 1
ATOM 696 O O . GLY A 1 95 ? 9.335 15.528 -24.599 1.00 76.38 95 GLY A O 1
ATOM 697 N N . ALA A 1 96 ? 9.586 15.256 -26.803 1.00 81.56 96 ALA A N 1
ATOM 698 C CA . ALA A 1 96 ? 9.912 13.826 -26.725 1.00 81.56 96 ALA A CA 1
ATOM 699 C C . ALA A 1 96 ? 11.387 13.563 -26.357 1.00 81.56 96 ALA A C 1
ATOM 701 O O . ALA A 1 96 ? 11.761 12.451 -25.988 1.00 81.56 96 ALA A O 1
ATOM 702 N N . GLU A 1 97 ? 12.224 14.599 -26.423 1.00 80.88 97 GLU A N 1
ATOM 703 C CA . GLU A 1 97 ? 13.666 14.550 -26.163 1.00 80.88 97 GLU A CA 1
ATOM 704 C C . GLU A 1 97 ? 14.027 14.073 -24.750 1.00 80.88 97 GLU A C 1
ATOM 706 O O . GLU A 1 97 ? 15.086 13.486 -24.562 1.00 80.88 97 GLU A O 1
ATOM 711 N N . HIS A 1 98 ? 13.144 14.267 -23.770 1.00 82.56 98 HIS A N 1
ATOM 712 C CA . HIS A 1 98 ? 13.362 13.856 -22.380 1.00 82.56 98 HIS A CA 1
ATOM 713 C C . HIS A 1 98 ? 12.687 12.531 -22.015 1.00 82.56 98 HIS A C 1
ATOM 7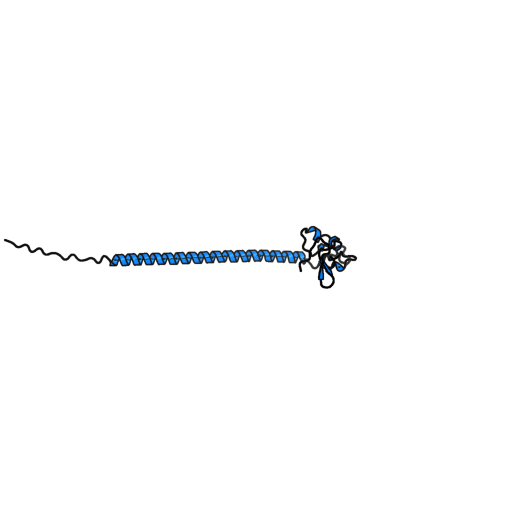15 O O . HIS A 1 98 ? 12.793 12.086 -20.872 1.00 82.56 98 HIS A O 1
ATOM 721 N N . LEU A 1 99 ? 11.997 11.887 -22.960 1.00 84.19 99 LEU A N 1
ATOM 722 C CA . LEU A 1 99 ? 11.414 10.574 -22.716 1.00 84.19 99 LEU A CA 1
ATOM 723 C C . LEU A 1 99 ? 12.533 9.552 -22.531 1.00 84.19 99 LEU A C 1
ATOM 725 O O . LEU A 1 99 ? 13.476 9.504 -23.314 1.00 84.19 99 LEU A O 1
ATOM 729 N N . VAL A 1 100 ? 12.428 8.724 -21.498 1.00 86.25 100 VAL A N 1
ATOM 730 C CA . VAL A 1 100 ? 13.385 7.642 -21.255 1.00 86.25 100 VAL A CA 1
ATOM 731 C C . VAL A 1 100 ? 12.766 6.346 -21.748 1.00 86.25 100 VAL A C 1
ATOM 733 O O . VAL A 1 100 ? 11.669 5.983 -21.324 1.00 86.25 100 VAL A O 1
ATOM 736 N N . GLY A 1 101 ? 13.441 5.665 -22.665 1.00 86.44 101 GLY A N 1
ATOM 737 C CA . GLY A 1 101 ? 13.050 4.340 -23.136 1.00 86.44 101 GLY A CA 1
ATOM 738 C C . GLY A 1 101 ? 13.825 3.233 -22.427 1.00 86.44 101 GLY A C 1
ATOM 739 O O . GLY A 1 101 ? 14.844 3.470 -21.772 1.00 86.44 101 GLY A O 1
ATOM 740 N N . VAL A 1 102 ? 13.344 2.008 -22.590 1.00 85.00 102 VAL A N 1
ATOM 741 C CA . VAL A 1 102 ? 14.011 0.773 -22.185 1.00 85.00 102 VAL A CA 1
ATOM 742 C C . VAL A 1 102 ? 14.204 -0.086 -23.426 1.00 85.00 102 VAL A C 1
ATOM 744 O O . VAL A 1 102 ? 13.240 -0.362 -24.142 1.00 85.00 102 VAL A O 1
ATOM 747 N N . TRP A 1 103 ? 15.434 -0.531 -23.648 1.00 85.12 103 TRP A N 1
ATOM 748 C CA . TRP A 1 103 ? 15.835 -1.451 -24.709 1.00 85.12 103 TRP A CA 1
ATOM 749 C C . TRP A 1 103 ? 16.388 -2.732 -24.095 1.00 85.12 103 TRP A C 1
ATOM 751 O O . TRP A 1 103 ? 16.928 -2.708 -22.988 1.00 85.12 103 TRP A O 1
ATOM 761 N N . SER A 1 104 ? 16.252 -3.842 -24.808 1.00 82.44 104 SER A N 1
ATOM 762 C CA . SER A 1 104 ? 16.862 -5.115 -24.451 1.00 82.44 104 SER A CA 1
ATOM 763 C C . SER A 1 104 ? 18.350 -5.102 -24.798 1.00 82.44 104 SER A C 1
ATOM 765 O O . SER A 1 104 ? 18.726 -4.682 -25.892 1.00 82.44 104 SER A O 1
ATOM 767 N N . SER A 1 105 ? 19.185 -5.584 -23.879 1.00 78.00 105 SER A N 1
ATOM 768 C CA . SER A 1 105 ? 20.594 -5.913 -24.119 1.00 78.00 105 SER A CA 1
ATOM 769 C C . SER A 1 105 ? 20.839 -7.403 -24.337 1.00 78.00 105 SER A C 1
ATOM 771 O O . SER A 1 105 ? 21.966 -7.869 -24.193 1.00 78.00 105 SER A O 1
ATOM 773 N N . GLU A 1 106 ? 19.792 -8.159 -24.676 1.00 80.38 106 GLU A N 1
ATOM 774 C CA . GLU A 1 106 ? 19.954 -9.530 -25.154 1.00 80.38 106 GLU A CA 1
ATOM 775 C C . GLU A 1 106 ? 20.752 -9.559 -26.458 1.00 80.38 106 GLU A C 1
ATOM 777 O O . GLU A 1 106 ? 20.469 -8.795 -27.374 1.00 80.38 106 GLU A O 1
ATOM 782 N N . ASP A 1 107 ? 21.731 -10.456 -26.506 1.00 79.69 107 ASP A N 1
ATOM 783 C CA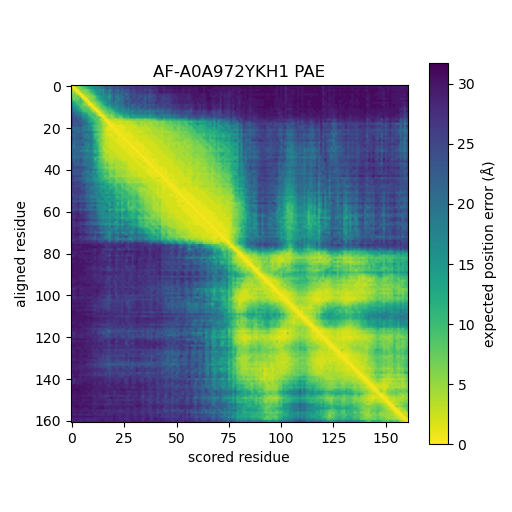 . ASP A 1 107 ? 22.477 -10.859 -27.697 1.00 79.69 107 ASP A CA 1
ATOM 784 C C . ASP A 1 107 ? 21.882 -12.203 -28.151 1.00 79.69 107 ASP A C 1
ATOM 786 O O . ASP A 1 107 ? 22.179 -13.252 -27.563 1.00 79.69 107 ASP A O 1
ATOM 790 N N . ARG A 1 108 ? 20.924 -12.179 -29.091 1.00 78.62 108 ARG A N 1
ATOM 791 C CA . ARG A 1 108 ? 20.241 -13.409 -29.542 1.00 78.62 108 ARG A CA 1
ATOM 792 C C . ARG A 1 108 ? 20.977 -14.117 -30.664 1.00 78.62 108 ARG A C 1
ATOM 794 O O . ARG A 1 108 ? 20.717 -15.305 -30.879 1.00 78.62 108 ARG A O 1
ATOM 801 N N . ASP A 1 109 ? 21.845 -13.421 -31.388 1.00 81.25 109 ASP A N 1
ATOM 802 C CA . ASP A 1 109 ? 22.606 -13.979 -32.504 1.00 81.25 109 ASP A CA 1
ATOM 803 C C . ASP A 1 109 ? 24.027 -14.431 -32.114 1.00 81.25 109 ASP A C 1
ATOM 805 O O . ASP A 1 109 ? 24.649 -15.204 -32.850 1.00 81.25 109 ASP A O 1
ATOM 809 N N . GLY A 1 110 ? 24.477 -14.087 -30.906 1.00 80.00 110 GLY A N 1
ATOM 810 C CA . GLY A 1 110 ? 25.739 -14.502 -30.307 1.00 80.00 110 GLY A CA 1
ATOM 811 C C . GLY A 1 110 ? 26.947 -13.749 -30.859 1.00 80.00 110 GLY A C 1
ATOM 812 O O . GLY A 1 110 ? 28.057 -14.296 -30.832 1.00 80.00 110 GLY A O 1
ATOM 813 N N . ASP A 1 111 ? 26.751 -12.551 -31.410 1.00 83.75 111 ASP A N 1
ATOM 814 C CA . ASP A 1 111 ? 27.806 -11.756 -32.039 1.00 83.75 111 ASP A CA 1
ATOM 815 C C . ASP A 1 111 ? 28.618 -10.897 -31.043 1.00 83.75 111 ASP A C 1
ATOM 817 O O . ASP A 1 111 ? 29.640 -10.299 -31.406 1.00 83.75 111 ASP A O 1
ATOM 821 N N . GLY A 1 112 ? 28.228 -10.905 -29.763 1.00 76.81 112 GLY A N 1
ATOM 822 C CA . GLY A 1 112 ? 28.843 -10.131 -28.690 1.00 76.81 112 GLY A CA 1
ATOM 823 C C . GLY A 1 112 ? 28.347 -8.684 -28.604 1.00 76.81 112 GLY A C 1
ATOM 824 O O . GLY A 1 112 ? 28.935 -7.893 -27.858 1.00 76.81 112 GLY A O 1
ATOM 825 N N . GLN A 1 113 ? 27.307 -8.321 -29.353 1.00 77.25 113 GLN A N 1
ATOM 826 C CA . GLN A 1 113 ? 26.607 -7.042 -29.314 1.00 77.25 113 GLN A CA 1
ATOM 827 C C . GLN A 1 113 ? 25.159 -7.258 -28.863 1.00 77.25 113 GLN A C 1
ATOM 829 O O . GLN A 1 113 ? 24.577 -8.324 -28.999 1.00 77.25 113 GLN A O 1
ATOM 834 N N . ALA A 1 114 ? 24.566 -6.230 -28.262 1.00 77.06 114 ALA A N 1
ATOM 835 C CA . ALA A 1 114 ? 23.153 -6.273 -27.908 1.00 77.06 114 ALA A CA 1
ATOM 836 C C . ALA A 1 114 ? 22.282 -6.080 -29.160 1.00 77.06 114 ALA A C 1
ATOM 838 O O . ALA A 1 114 ? 22.488 -5.104 -29.884 1.00 77.06 114 ALA A O 1
ATOM 839 N N . ASP A 1 115 ? 21.239 -6.901 -29.321 1.00 78.44 115 ASP A N 1
ATOM 840 C CA . ASP A 1 115 ? 20.218 -6.771 -30.374 1.00 78.44 115 ASP A CA 1
ATOM 841 C C . ASP A 1 115 ? 19.551 -5.380 -30.362 1.00 78.44 115 ASP A C 1
ATOM 843 O O . ASP A 1 115 ? 19.056 -4.897 -31.381 1.00 78.44 115 ASP A O 1
ATOM 847 N N . GLY A 1 116 ? 19.481 -4.744 -29.184 1.00 78.12 116 GLY A N 1
ATOM 848 C CA . GLY A 1 116 ? 18.913 -3.407 -29.018 1.00 78.12 116 GLY A CA 1
ATOM 849 C C . GLY A 1 116 ? 17.398 -3.353 -29.226 1.00 78.12 116 GLY A C 1
ATOM 850 O O . GLY A 1 116 ? 16.874 -2.327 -29.660 1.00 78.12 116 GLY A O 1
ATOM 851 N N . ASP A 1 117 ? 16.681 -4.439 -28.929 1.00 85.12 117 ASP A N 1
ATOM 852 C CA . ASP A 1 117 ? 15.232 -4.530 -29.134 1.00 85.12 117 ASP A CA 1
ATOM 853 C C . ASP A 1 117 ? 14.458 -3.601 -28.181 1.00 85.12 117 ASP A C 1
ATOM 855 O O . ASP A 1 117 ? 14.550 -3.719 -26.956 1.00 85.12 117 ASP A O 1
ATOM 859 N N . PHE A 1 118 ? 13.683 -2.662 -28.725 1.00 83.88 118 PHE A N 1
ATOM 860 C CA . PHE A 1 118 ? 12.940 -1.684 -27.929 1.00 83.88 118 PHE A CA 1
ATOM 861 C C . PHE A 1 118 ? 11.802 -2.343 -27.143 1.00 83.88 118 PHE A C 1
ATOM 863 O O . PHE A 1 118 ? 10.980 -3.062 -27.701 1.00 83.88 118 PHE A O 1
ATOM 870 N N . GLN A 1 119 ? 11.717 -2.050 -25.844 1.00 86.81 119 GLN A N 1
ATOM 871 C CA . GLN A 1 119 ? 10.710 -2.640 -24.962 1.00 86.81 119 GLN A CA 1
ATOM 872 C C . GLN A 1 119 ? 9.562 -1.674 -24.664 1.00 86.81 119 GLN A C 1
ATOM 874 O O . GLN A 1 119 ? 8.392 -2.047 -24.779 1.00 86.81 119 GLN A O 1
ATOM 879 N N . ARG A 1 120 ? 9.881 -0.461 -24.184 1.00 88.12 120 ARG A N 1
ATOM 880 C CA . ARG A 1 120 ? 8.883 0.499 -23.674 1.00 88.12 120 ARG A CA 1
ATOM 881 C C . ARG A 1 120 ? 9.480 1.864 -23.320 1.00 88.12 120 ARG A C 1
ATOM 883 O O . ARG A 1 120 ? 10.591 1.941 -22.811 1.00 88.12 120 ARG A O 1
ATOM 890 N N . TRP A 1 121 ? 8.684 2.920 -23.456 1.00 87.44 121 TRP A N 1
ATOM 891 C CA . TRP A 1 121 ? 8.880 4.235 -22.846 1.00 87.44 121 TRP A CA 1
ATOM 892 C C . TRP A 1 121 ? 8.441 4.255 -21.376 1.00 87.44 121 TRP A C 1
ATOM 894 O O . TRP A 1 121 ? 7.338 3.823 -21.038 1.00 87.44 121 TRP A O 1
ATOM 904 N N . LEU A 1 122 ? 9.270 4.816 -20.494 1.00 85.75 122 LEU A N 1
ATOM 905 C CA . LEU A 1 122 ? 8.985 5.036 -19.070 1.00 85.75 122 LEU A CA 1
ATOM 906 C C . LEU A 1 122 ? 8.059 6.247 -18.867 1.00 85.75 122 LEU A C 1
ATOM 908 O O . LEU A 1 122 ? 8.375 7.186 -18.138 1.00 85.75 122 LEU A O 1
ATOM 912 N N . VAL A 1 123 ? 6.912 6.234 -19.544 1.00 83.25 123 VAL A N 1
ATOM 913 C CA . VAL A 1 123 ? 5.880 7.268 -19.474 1.00 83.25 123 VAL A CA 1
ATOM 914 C C . VAL A 1 123 ? 4.547 6.643 -19.079 1.00 83.25 123 VAL A C 1
ATOM 916 O O . VAL A 1 123 ? 4.166 5.577 -19.568 1.00 83.25 123 VAL A O 1
ATOM 919 N N . SER A 1 124 ? 3.836 7.323 -18.181 1.00 82.12 124 SER A N 1
ATOM 920 C CA . SER A 1 124 ? 2.463 6.969 -17.834 1.00 82.12 124 SER A CA 1
ATOM 921 C C . SER A 1 124 ? 1.522 7.511 -18.904 1.00 82.12 124 SER A C 1
ATOM 923 O O . SER A 1 124 ? 1.508 8.716 -19.169 1.00 82.12 124 SER A O 1
ATOM 925 N N . ARG A 1 125 ? 0.747 6.624 -19.528 1.00 81.94 125 ARG A N 1
ATOM 926 C CA . ARG A 1 125 ? -0.277 6.966 -20.516 1.00 81.94 125 ARG A CA 1
ATOM 927 C C . ARG A 1 125 ? -1.570 6.227 -20.217 1.00 81.94 125 ARG A C 1
ATOM 929 O O . ARG A 1 125 ? -1.574 5.199 -19.549 1.00 81.94 125 ARG A O 1
ATOM 936 N N . VAL A 1 126 ? -2.668 6.799 -20.710 1.00 82.56 126 VAL A N 1
ATOM 937 C CA . VAL A 1 126 ? -4.008 6.207 -20.599 1.00 82.56 126 VAL A CA 1
ATOM 938 C C . VAL A 1 126 ? -4.070 4.880 -21.356 1.00 82.56 126 VAL A C 1
ATOM 940 O O . VAL A 1 126 ? -4.692 3.939 -20.872 1.00 82.56 126 VAL A O 1
ATOM 943 N N . ASP A 1 127 ? -3.400 4.805 -22.508 1.00 83.88 127 ASP A N 1
ATOM 944 C CA . ASP A 1 127 ? -3.210 3.566 -23.253 1.00 83.88 127 ASP A CA 1
ATOM 945 C C . ASP A 1 127 ? -1.784 3.034 -23.047 1.00 83.88 127 ASP A C 1
ATOM 947 O O . ASP A 1 127 ? -0.793 3.717 -23.309 1.00 83.88 127 ASP A O 1
ATOM 951 N N . ASP A 1 128 ? -1.685 1.800 -22.557 1.00 82.56 128 ASP A N 1
ATOM 952 C CA . ASP A 1 128 ? -0.423 1.099 -22.308 1.00 82.56 128 ASP A CA 1
ATOM 953 C C . ASP A 1 128 ? 0.277 0.675 -23.616 1.00 82.56 128 ASP A C 1
ATOM 955 O O . ASP A 1 128 ? 1.494 0.439 -23.626 1.00 82.56 128 ASP A O 1
ATOM 959 N N . ALA A 1 129 ? -0.482 0.589 -24.718 1.00 85.44 129 ALA A N 1
ATOM 960 C CA . ALA A 1 129 ? 0.036 0.290 -26.048 1.00 85.44 129 ALA A CA 1
ATOM 961 C C . ALA A 1 129 ? 0.934 1.419 -26.571 1.00 85.44 129 ALA A C 1
ATOM 963 O O . ALA A 1 129 ? 2.023 1.137 -27.069 1.00 85.44 129 ALA A O 1
ATOM 964 N N . ASP A 1 130 ? 0.547 2.680 -26.357 1.00 84.19 130 ASP A N 1
ATOM 965 C CA . ASP A 1 130 ? 1.336 3.855 -26.749 1.00 84.19 130 ASP A CA 1
ATOM 966 C C . ASP A 1 130 ? 2.732 3.841 -26.121 1.00 84.19 130 ASP A C 1
ATOM 968 O O . ASP A 1 130 ? 3.728 4.159 -26.768 1.00 84.19 130 ASP A O 1
ATOM 972 N N . SER A 1 131 ? 2.826 3.451 -24.846 1.00 83.31 131 SER A N 1
ATOM 973 C CA . SER A 1 131 ? 4.111 3.375 -24.150 1.00 83.31 131 SER A CA 1
ATOM 974 C C . SER A 1 131 ? 4.997 2.240 -24.680 1.00 83.31 131 SER A C 1
ATOM 976 O O . SER A 1 131 ? 6.197 2.263 -24.438 1.00 83.31 131 SER A O 1
ATOM 978 N N . ARG A 1 132 ? 4.460 1.240 -25.393 1.00 86.19 132 ARG A N 1
ATOM 979 C CA . ARG A 1 132 ? 5.245 0.170 -26.049 1.00 86.19 132 ARG A CA 1
ATOM 980 C C . ARG A 1 132 ? 5.588 0.470 -27.504 1.00 86.19 132 ARG A C 1
ATOM 982 O O . ARG A 1 132 ? 6.334 -0.297 -28.103 1.00 86.19 132 ARG A O 1
ATOM 989 N N . ASP A 1 133 ? 5.076 1.557 -28.068 1.00 86.56 133 ASP A N 1
ATOM 990 C CA . ASP A 1 133 ? 5.374 1.935 -29.442 1.00 86.56 133 ASP A CA 1
ATOM 991 C C . ASP A 1 133 ? 6.628 2.817 -29.501 1.00 86.56 133 ASP A C 1
ATOM 993 O O . ASP A 1 133 ? 6.692 3.901 -28.917 1.00 86.56 133 ASP A O 1
ATOM 997 N N . ILE A 1 134 ? 7.646 2.374 -30.237 1.00 85.00 134 ILE A N 1
ATOM 998 C CA . ILE A 1 134 ? 8.870 3.154 -30.443 1.00 85.00 134 ILE A CA 1
ATOM 999 C C . ILE A 1 134 ? 8.593 4.463 -31.197 1.00 85.00 134 ILE A C 1
ATOM 1001 O O . ILE A 1 134 ? 9.288 5.456 -30.979 1.00 85.00 134 ILE A O 1
ATOM 1005 N N . ALA A 1 135 ? 7.540 4.504 -32.024 1.00 86.69 135 ALA A N 1
ATOM 1006 C CA . ALA A 1 135 ? 7.150 5.678 -32.801 1.00 86.69 135 ALA A CA 1
ATOM 1007 C C . ALA A 1 135 ? 6.693 6.860 -31.930 1.00 86.69 135 ALA A C 1
ATOM 1009 O O . ALA A 1 135 ? 6.610 7.986 -32.424 1.00 86.69 135 ALA A O 1
ATOM 1010 N N . LEU A 1 136 ? 6.473 6.649 -30.628 1.00 84.19 136 LEU A N 1
ATOM 1011 C CA . LEU A 1 136 ? 6.132 7.707 -29.680 1.00 84.19 136 LEU A CA 1
ATOM 1012 C C . LEU A 1 136 ? 7.131 8.871 -29.678 1.00 84.19 136 LEU A C 1
ATOM 1014 O O . LEU A 1 136 ? 6.730 10.018 -29.487 1.00 84.19 136 LEU A O 1
ATOM 1018 N N . VAL A 1 137 ? 8.419 8.600 -29.922 1.00 83.12 137 VAL A N 1
ATOM 1019 C CA . VAL A 1 137 ? 9.468 9.636 -29.976 1.00 83.12 137 VAL A CA 1
ATOM 1020 C C . VAL A 1 137 ? 9.280 10.612 -31.144 1.00 83.12 137 VAL A C 1
ATOM 1022 O O . VAL A 1 137 ? 9.762 11.742 -31.093 1.00 83.12 137 VAL A O 1
ATOM 1025 N N . ALA A 1 138 ? 8.549 10.201 -32.183 1.00 84.06 138 ALA A N 1
ATOM 1026 C CA . ALA A 1 138 ? 8.196 11.035 -33.327 1.00 84.06 138 ALA A CA 1
ATOM 1027 C C . ALA A 1 138 ? 6.884 11.817 -33.118 1.00 84.06 138 ALA A C 1
ATOM 1029 O O . ALA A 1 138 ? 6.499 12.613 -33.975 1.00 84.06 138 ALA A O 1
ATOM 1030 N N . VAL A 1 139 ? 6.199 11.624 -31.985 1.00 83.81 139 VAL A N 1
ATOM 1031 C CA . VAL A 1 139 ? 4.967 12.339 -31.635 1.00 83.81 139 VAL A CA 1
ATOM 1032 C C . VAL A 1 139 ? 5.302 13.518 -30.726 1.00 83.81 139 VAL A C 1
ATOM 1034 O O . VAL A 1 139 ? 5.965 13.358 -29.699 1.00 83.81 139 VAL A O 1
ATOM 1037 N N . ALA A 1 140 ? 4.824 14.710 -31.089 1.00 81.00 140 ALA A N 1
ATOM 1038 C CA . ALA A 1 140 ? 4.984 15.902 -30.265 1.00 81.00 140 ALA A CA 1
ATOM 1039 C C . ALA A 1 140 ? 4.327 15.691 -28.893 1.00 81.00 140 ALA A C 1
ATOM 1041 O O . ALA A 1 140 ? 3.155 15.318 -28.805 1.00 81.00 140 ALA A O 1
ATOM 1042 N N . GLN A 1 141 ? 5.089 15.912 -27.823 1.00 83.44 141 GLN A N 1
ATOM 1043 C CA . GLN A 1 141 ? 4.566 15.817 -26.465 1.00 83.44 141 GLN A CA 1
ATOM 1044 C C . GLN A 1 141 ? 3.878 17.134 -26.089 1.00 83.44 141 GLN A C 1
ATOM 1046 O O . GLN A 1 141 ? 4.320 18.200 -26.525 1.00 83.44 141 GLN A O 1
ATOM 1051 N N . PRO A 1 142 ? 2.809 17.087 -25.275 1.00 79.44 142 PRO A N 1
ATOM 1052 C CA . PRO A 1 142 ? 1.986 18.261 -24.976 1.00 79.44 142 PRO A CA 1
ATOM 1053 C C . PRO A 1 142 ? 2.764 19.380 -24.279 1.00 79.44 142 PRO A C 1
ATOM 1055 O O . PRO A 1 142 ? 2.390 20.541 -24.389 1.00 79.44 142 PRO A O 1
ATOM 1058 N N . VAL A 1 143 ? 3.855 19.042 -23.590 1.00 80.88 143 VAL A N 1
ATOM 1059 C CA . VAL A 1 143 ? 4.718 19.987 -22.885 1.00 80.88 143 VAL A CA 1
ATOM 1060 C C . VAL A 1 143 ? 6.145 19.854 -23.408 1.00 80.88 143 VAL A C 1
ATOM 1062 O O . VAL A 1 143 ? 6.652 18.742 -23.568 1.00 80.88 143 VAL A O 1
ATOM 1065 N N . ARG A 1 144 ? 6.802 20.991 -23.633 1.00 82.00 144 ARG A N 1
ATOM 1066 C CA . ARG A 1 144 ? 8.221 21.094 -23.980 1.00 82.00 144 ARG A CA 1
ATOM 1067 C C . ARG A 1 144 ? 8.917 22.056 -23.017 1.00 82.00 144 ARG A C 1
ATOM 1069 O O . ARG A 1 144 ? 8.324 23.038 -22.579 1.00 82.00 144 ARG A O 1
ATOM 1076 N N . LEU A 1 145 ? 10.180 21.779 -22.702 1.00 77.94 145 LEU A N 1
ATOM 1077 C CA . LEU A 1 145 ? 11.042 22.701 -21.968 1.00 77.94 145 LEU A CA 1
ATOM 1078 C C . LEU A 1 145 ? 11.723 23.662 -22.960 1.00 77.94 145 LEU A C 1
ATOM 1080 O O . LEU A 1 145 ? 12.418 23.220 -23.873 1.00 77.94 145 LEU A O 1
ATOM 1084 N N . ASP A 1 146 ? 11.513 24.967 -22.794 1.00 80.06 146 ASP A N 1
ATOM 1085 C CA . ASP A 1 146 ? 12.172 26.022 -23.568 1.00 80.06 146 ASP A CA 1
ATOM 1086 C C . ASP A 1 146 ? 13.047 26.869 -22.632 1.00 80.06 146 ASP A C 1
ATOM 1088 O O . ASP A 1 146 ? 12.572 27.750 -21.912 1.00 80.06 146 ASP A O 1
ATOM 1092 N N . GLY A 1 147 ? 14.340 26.535 -22.571 1.00 82.12 147 GLY A N 1
ATOM 1093 C CA . GLY A 1 147 ? 15.258 27.094 -21.576 1.00 82.12 147 GLY A CA 1
ATOM 1094 C C . GLY A 1 147 ? 14.860 26.683 -20.155 1.00 82.12 147 GLY A C 1
ATOM 1095 O O . GLY A 1 147 ? 15.011 25.520 -19.792 1.00 82.12 147 GLY A O 1
ATOM 1096 N N . ASP A 1 148 ? 14.326 27.633 -19.384 1.00 79.19 148 ASP A N 1
ATOM 1097 C CA . ASP A 1 148 ? 13.912 27.444 -17.983 1.00 79.19 148 ASP A CA 1
ATOM 1098 C C . ASP A 1 148 ? 12.382 27.346 -17.805 1.00 79.19 148 ASP A C 1
ATOM 1100 O O . ASP A 1 148 ? 11.896 27.229 -16.678 1.00 79.19 148 ASP A O 1
ATOM 1104 N N . GLN A 1 149 ? 11.594 27.427 -18.886 1.00 80.00 149 GLN A N 1
ATOM 1105 C CA . GLN A 1 149 ? 10.129 27.439 -18.812 1.00 80.00 149 GLN A CA 1
ATOM 1106 C C . GLN A 1 149 ? 9.498 26.248 -19.532 1.00 80.00 149 GLN A C 1
ATOM 1108 O O . GLN A 1 149 ? 9.924 25.852 -20.615 1.00 80.00 149 GLN A O 1
ATOM 1113 N N . TYR A 1 150 ? 8.440 25.695 -18.938 1.00 81.25 150 TYR A N 1
ATOM 1114 C CA . TYR A 1 150 ? 7.587 24.710 -19.595 1.00 81.25 150 TYR A CA 1
ATOM 1115 C C . TYR A 1 150 ? 6.554 25.425 -20.460 1.00 81.25 150 TYR A C 1
ATOM 1117 O O . TYR A 1 150 ? 5.765 26.230 -19.966 1.00 81.25 150 TYR A O 1
ATOM 1125 N N . VAL A 1 151 ? 6.555 25.112 -21.750 1.00 81.12 151 VAL A N 1
ATOM 1126 C CA . VAL A 1 151 ? 5.645 25.680 -22.745 1.00 81.12 151 VAL A CA 1
ATOM 1127 C C . VAL A 1 151 ? 4.777 24.559 -23.309 1.00 81.12 151 VAL A C 1
ATOM 1129 O O . VAL A 1 151 ? 5.226 23.418 -23.446 1.00 81.12 151 VAL A O 1
ATOM 1132 N N . SER A 1 152 ? 3.517 24.872 -23.610 1.00 80.00 152 SER A N 1
ATOM 1133 C CA . SER A 1 152 ? 2.643 23.937 -24.315 1.00 80.00 152 SER A CA 1
ATOM 1134 C C . SER A 1 152 ? 3.051 23.836 -25.783 1.00 80.00 152 SER A C 1
ATOM 1136 O O . SER A 1 152 ? 3.301 24.848 -26.436 1.00 80.00 152 SER A O 1
ATOM 1138 N N . THR A 1 153 ? 3.087 22.618 -26.312 1.00 74.31 153 THR A N 1
ATOM 1139 C CA . THR A 1 153 ? 3.402 22.358 -27.723 1.00 74.31 153 THR A CA 1
ATOM 1140 C C . THR A 1 153 ? 2.159 22.465 -28.625 1.00 74.31 153 THR A C 1
ATOM 1142 O O . THR A 1 153 ? 2.293 22.494 -29.846 1.00 74.31 153 THR A O 1
ATOM 1145 N N . SER A 1 154 ? 0.947 22.524 -28.055 1.00 71.12 154 SER A N 1
ATOM 1146 C CA . SER A 1 154 ? -0.319 22.681 -28.791 1.00 71.12 154 SER A CA 1
ATOM 1147 C C . SER A 1 154 ? -1.294 23.592 -28.039 1.00 71.12 154 SER A C 1
ATOM 1149 O O . SER A 1 154 ? -1.332 23.595 -26.808 1.00 71.12 154 SER A O 1
ATOM 1151 N N . ASP A 1 155 ? -2.123 24.325 -28.783 1.00 73.50 155 ASP A N 1
ATOM 1152 C CA . ASP A 1 155 ? -3.171 25.196 -28.234 1.00 73.50 155 ASP A CA 1
ATOM 1153 C C . ASP A 1 155 ? -4.242 24.424 -27.434 1.00 73.50 155 ASP A C 1
ATOM 1155 O O . ASP A 1 155 ? -4.974 25.018 -26.643 1.00 73.50 155 ASP A O 1
ATOM 1159 N N . ASP A 1 156 ? -4.307 23.097 -27.592 1.00 73.69 156 ASP A N 1
ATOM 1160 C CA . ASP A 1 156 ? -5.225 22.222 -26.851 1.00 73.69 156 ASP A CA 1
ATOM 1161 C C . ASP A 1 156 ? -4.807 21.987 -25.388 1.00 73.69 156 ASP A C 1
ATOM 1163 O O . ASP A 1 156 ? -5.618 21.531 -24.577 1.00 73.69 156 ASP A O 1
ATOM 1167 N N . PHE A 1 157 ? -3.552 22.280 -25.025 1.00 70.44 157 PHE A N 1
ATOM 1168 C CA . PHE A 1 157 ? -3.024 22.034 -23.681 1.00 70.44 157 PHE A CA 1
ATOM 1169 C C . PHE A 1 157 ? -2.617 23.339 -22.992 1.00 70.44 157 PHE A C 1
ATOM 1171 O O . PHE A 1 157 ? -2.023 24.234 -23.591 1.00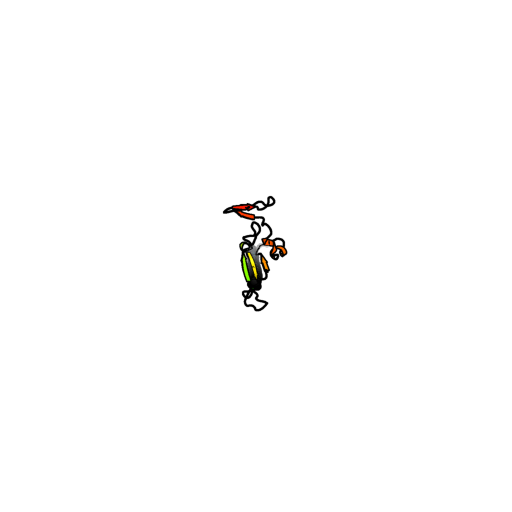 70.44 157 PHE A O 1
ATOM 1178 N N . VAL A 1 158 ? -2.902 23.429 -21.691 1.00 75.38 158 VAL A N 1
ATOM 1179 C CA . VAL A 1 158 ? -2.500 24.551 -20.833 1.00 75.38 158 VAL A CA 1
ATOM 1180 C C . VAL A 1 158 ? -1.526 24.034 -19.784 1.00 75.38 158 VAL A C 1
ATOM 1182 O O . VAL A 1 158 ? -1.833 23.086 -19.060 1.00 75.38 158 VAL A O 1
ATOM 1185 N N . VAL A 1 159 ? -0.355 24.665 -19.688 1.00 74.94 159 VAL A N 1
ATOM 1186 C CA . VAL A 1 159 ? 0.614 24.369 -18.629 1.00 74.94 159 VAL A CA 1
ATOM 1187 C C . VAL A 1 159 ? 0.136 25.037 -17.342 1.00 74.94 159 VAL A C 1
ATOM 1189 O O . VAL A 1 159 ? -0.001 26.258 -17.280 1.00 74.94 159 VAL A O 1
ATOM 1192 N N . LEU A 1 160 ? -0.133 24.229 -16.320 1.00 72.19 160 LEU A N 1
ATOM 1193 C CA . LEU A 1 160 ? -0.402 24.706 -14.967 1.00 72.19 160 LEU A CA 1
ATOM 1194 C C . LEU A 1 160 ? 0.941 24.755 -14.228 1.00 72.19 160 LEU A C 1
ATOM 1196 O O . LEU A 1 160 ? 1.492 23.701 -13.908 1.00 72.19 160 LEU A O 1
ATOM 1200 N N . VAL A 1 161 ? 1.478 25.961 -14.026 1.00 65.38 161 VAL A N 1
ATOM 1201 C CA . VAL A 1 161 ? 2.691 26.221 -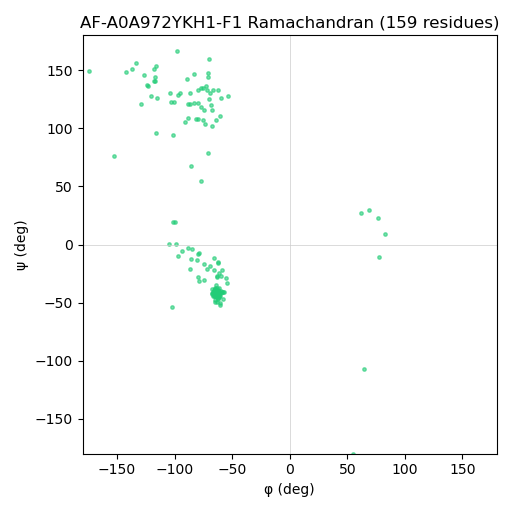13.226 1.00 65.38 161 VAL A CA 1
ATOM 1202 C C . VAL A 1 161 ? 2.295 26.738 -11.851 1.00 65.38 161 VAL A C 1
ATOM 1204 O O . VAL A 1 161 ? 1.415 27.627 -11.801 1.00 65.38 161 VAL A O 1
#

Mean predicted aligned error: 16.67 Å

Radius of gyration: 43.42 Å; Cα contacts (8 Å, |Δi|>4): 154; chains: 1; bounding box: 94×42×129 Å

Secondary structure (DSSP, 8-state):
---------------THHHHHHHHHHHHHHHHHHHHHHHHHHHHHHHHHHHHHHHHHHHHHHHHHHHHHHHHHHHHTTS-EEEEEGGGSSSPPTTGGGPEEEEE---SS-SSS----EEEES---SSTTGGG-GGGGGSPPSEEEETTEEEESSTT-----

pLDDT: mean 82.39, std 12.0, range [39.09, 97.94]

Sequence (161 aa):
MAIFHTLSAPACRRNQGFALVLALSLMAFILLLLLSLSTFVRVESANSAQRIDTTASQQNALVALKEAIGELQTTAGADQRITATGGLWATPAAGAEHLVGVWSSEDRDGDGQADGDFQRWLVSRVDDADSRDIALVAVAQPVRLDGDQYVSTSDDFVVLV

Foldseek 3Di:
DDDDDDDDDDDPPDPVVVVVVVVVVVVVVVVVVVVVVVVVVVVVVVVVVVVVVVVVVVVVVVVVVVVVVVVVDVVPDPPFKDKDALLVPPDFAAASRGWIWIFTQDDPPPPPGRPRHTAFIPDDDPDRVLRRDPCVRNDHDQWHDDPPDIDGPDPVDDDDD